Protein AF-0000000080720859 (afdb_homodimer)

Sequence (158 aa):
MTTTKTLRLTFKNAKNKKVNLSLPDAAENLTENEVKDAMNEMCEANLFVKEEVDQYQTPLSAQYVERTVTSVFDDSEKNMTTTKTLRLTFKNAKNKKVNLSLPDAAENLTENEVKDAMNEMCEANLFVKEEVDQYQTPLSAQYVERTVTSVFDDSEKN

pLDDT: mean 89.03, std 11.23, range [52.53, 97.75]

Foldseek 3Di:
DDKFKWKKWWAQKPVRDIDIDIGRPDDDDDDPVRVQVVLVVVLVVQVPCPPNIRRHNGTDDMDMDIDDDDDPDDCPVVD/DDKFKWKKWWAQKPVRDIDIDIGRPDDDDDDPVRVQVVLVVVLVVQVPCPPNIRRHNGTDDMDMDIDDDDDPDDCPVVD

Radius of gyration: 20.34 Å; Cα contacts (8 Å, |Δi|>4): 317; chains: 2; bounding box: 34×50×38 Å

Nearest PDB structures (foldseek):
  8g9s-assembly1_A  TM=4.048E-01  e=6.203E+00  Rhodobacter phage RcNL1
  6jus-assembly2_F  TM=3.799E-01  e=9.560E+00  Mycolicibacterium smegmatis MC2 155
  6ds5-assembly1_A  TM=2.043E-01  e=4.554E+00  Homo sapiens
  7p5z-assembly1_5  TM=2.465E-01  e=7.942E+00  Saccharomyces cerevisiae S288C
  8g9s-assembly1_A  TM=4.045E-01  e=6.203E+00  Rhodobacter phage RcNL1

Solvent-accessible surface area (backbone atoms only — not comparable to full-atom values): 8699 Å² total; per-residue (Å²): 110,54,73,46,55,30,39,37,36,32,17,26,20,75,83,72,41,82,38,76,48,79,35,66,86,58,81,92,78,67,47,51,65,60,52,50,52,52,47,50,50,51,33,71,60,53,78,61,48,52,91,83,41,39,47,48,62,38,82,29,33,32,31,38,39,36,36,37,37,39,74,54,45,74,44,61,85,80,101,110,54,72,46,54,30,40,38,36,32,17,28,21,75,83,72,39,81,37,77,47,80,35,65,86,58,80,90,77,67,50,50,67,59,51,51,52,51,46,50,50,53,34,71,61,53,77,64,50,53,89,83,41,39,48,50,62,38,83,28,33,32,30,39,39,36,36,36,37,39,73,54,44,74,46,60,85,81,102

Structure (mmCIF, N/CA/C/O backbone):
data_AF-0000000080720859-model_v1
#
loop_
_entity.id
_entity.type
_entity.pdbx_description
1 polymer 'DUF2922 domain-containing protein'
#
loop_
_atom_site.group_PDB
_atom_site.id
_atom_site.type_symbol
_atom_site.label_atom_id
_atom_site.label_alt_id
_atom_site.label_comp_id
_atom_site.label_asym_id
_atom_site.label_entity_id
_atom_site.label_seq_id
_atom_site.pdbx_PDB_ins_code
_atom_site.Cartn_x
_atom_site.Cartn_y
_atom_site.Cartn_z
_atom_site.occupancy
_atom_site.B_iso_or_equiv
_atom_site.auth_seq_id
_atom_site.auth_comp_id
_atom_site.auth_asym_id
_atom_site.auth_atom_id
_atom_site.pdbx_PDB_model_num
ATOM 1 N N . MET A 1 1 ? -14.828 7.098 -0.073 1 78.38 1 MET A N 1
ATOM 2 C CA . MET A 1 1 ? -14.359 5.832 0.488 1 78.38 1 MET A CA 1
ATOM 3 C C . MET A 1 1 ? -14.102 4.812 -0.613 1 78.38 1 MET A C 1
ATOM 5 O O . MET A 1 1 ? -15.039 4.273 -1.202 1 78.38 1 MET A O 1
ATOM 9 N N . THR A 1 2 ? -13.031 4.766 -1.104 1 87.19 2 THR A N 1
ATOM 10 C CA . THR A 1 2 ? -12.742 3.846 -2.197 1 87.19 2 THR A CA 1
ATOM 11 C C . THR A 1 2 ? -12.148 2.545 -1.667 1 87.19 2 THR A C 1
ATOM 13 O O . THR A 1 2 ? -11.211 2.566 -0.86 1 87.19 2 THR A O 1
ATOM 16 N N . THR A 1 3 ? -12.961 1.452 -1.797 1 90.81 3 THR A N 1
ATOM 17 C CA . THR A 1 3 ? -12.492 0.121 -1.429 1 90.81 3 THR A CA 1
ATOM 18 C C . THR A 1 3 ? -11.969 -0.626 -2.652 1 90.81 3 THR A C 1
ATOM 20 O O . THR A 1 3 ? -12.656 -0.718 -3.672 1 90.81 3 THR A O 1
ATOM 23 N N . THR A 1 4 ? -10.711 -0.94 -2.621 1 92.56 4 THR A N 1
ATOM 24 C CA . THR A 1 4 ? -10.125 -1.7 -3.717 1 92.56 4 THR A CA 1
ATOM 25 C C . THR A 1 4 ? -9.719 -3.096 -3.25 1 92.56 4 THR A C 1
ATOM 27 O O . THR A 1 4 ? -9.141 -3.254 -2.174 1 92.56 4 THR A O 1
ATOM 30 N N . LYS A 1 5 ? -10.227 -4.027 -3.951 1 94.31 5 LYS A N 1
ATOM 31 C CA . LYS A 1 5 ? -9.836 -5.406 -3.684 1 94.31 5 LYS A CA 1
ATOM 32 C C . LYS A 1 5 ? -8.953 -5.957 -4.805 1 94.31 5 LYS A C 1
ATOM 34 O O . LYS A 1 5 ? -9.258 -5.773 -5.984 1 94.31 5 LYS A O 1
ATOM 39 N N . THR A 1 6 ? -7.848 -6.543 -4.371 1 96.62 6 THR A N 1
ATOM 40 C CA . THR A 1 6 ? -6.906 -7.074 -5.352 1 96.62 6 THR A CA 1
ATOM 41 C C . THR A 1 6 ? -6.375 -8.438 -4.91 1 96.62 6 THR A C 1
ATOM 43 O O . THR A 1 6 ? -6.191 -8.68 -3.717 1 96.62 6 THR A O 1
ATOM 46 N N . LEU A 1 7 ? -6.219 -9.383 -5.844 1 97.62 7 LEU A N 1
ATOM 47 C CA . LEU A 1 7 ? -5.422 -10.586 -5.617 1 97.62 7 LEU A CA 1
ATOM 48 C C . LEU A 1 7 ? -3.961 -10.352 -5.98 1 97.62 7 LEU A C 1
ATOM 50 O O . LEU A 1 7 ? -3.652 -9.977 -7.117 1 97.62 7 LEU A O 1
ATOM 54 N N . ARG A 1 8 ? -3.1 -10.547 -5.027 1 97.56 8 ARG A N 1
ATOM 55 C CA . ARG A 1 8 ? -1.67 -10.367 -5.25 1 97.56 8 ARG A CA 1
ATOM 56 C C . ARG A 1 8 ? -0.938 -11.703 -5.25 1 97.56 8 ARG A C 1
ATOM 58 O O . ARG A 1 8 ? -1.021 -12.461 -4.285 1 97.56 8 ARG A O 1
ATOM 65 N N . LEU A 1 9 ? -0.25 -11.922 -6.344 1 96.75 9 LEU A N 1
ATOM 66 C CA . LEU A 1 9 ? 0.574 -13.109 -6.492 1 96.75 9 LEU A CA 1
ATOM 67 C C . LEU A 1 9 ? 2.053 -12.781 -6.324 1 96.75 9 LEU A C 1
ATOM 69 O O . LEU A 1 9 ? 2.541 -11.797 -6.891 1 96.75 9 LEU A O 1
ATOM 73 N N . THR A 1 10 ? 2.684 -13.602 -5.582 1 97.12 10 THR A N 1
ATOM 74 C CA . THR A 1 10 ? 4.121 -13.422 -5.402 1 97.12 10 THR A CA 1
ATOM 75 C C . THR A 1 10 ? 4.887 -14.625 -5.957 1 97.12 10 THR A C 1
ATOM 77 O O . THR A 1 10 ? 4.535 -15.773 -5.684 1 97.12 10 THR A O 1
ATOM 80 N N . PHE A 1 11 ? 5.879 -14.266 -6.777 1 94.38 11 PHE A N 1
ATOM 81 C CA . PHE A 1 11 ? 6.758 -15.266 -7.367 1 94.38 11 PHE A CA 1
ATOM 82 C C . PHE A 1 11 ? 8.211 -15.016 -6.973 1 94.38 11 PHE A C 1
ATOM 84 O O . PHE A 1 11 ? 8.555 -13.914 -6.539 1 94.38 11 PHE A O 1
ATOM 91 N N . LYS A 1 12 ? 8.93 -16.031 -7.086 1 92.81 12 LYS A N 1
ATOM 92 C CA . LYS A 1 12 ? 10.375 -15.883 -7.164 1 92.81 12 LYS A CA 1
ATOM 93 C C . LYS A 1 12 ? 10.852 -15.836 -8.617 1 92.81 12 LYS A C 1
ATOM 95 O O . LYS A 1 12 ? 10.383 -16.609 -9.453 1 92.81 12 LYS A O 1
ATOM 100 N N . ASN A 1 13 ? 11.766 -14.852 -8.766 1 88.94 13 ASN A N 1
ATOM 101 C CA . ASN A 1 13 ? 12.289 -14.797 -10.125 1 88.94 13 ASN A CA 1
ATOM 102 C C . ASN A 1 13 ? 13.609 -15.555 -10.242 1 88.94 13 ASN A C 1
ATOM 104 O O . ASN A 1 13 ? 14.062 -16.188 -9.289 1 88.94 13 ASN A O 1
ATOM 108 N N . ALA A 1 14 ? 14.164 -15.438 -11.406 1 86 14 ALA A N 1
ATOM 109 C CA . ALA A 1 14 ? 15.367 -16.203 -11.695 1 86 14 ALA A CA 1
ATOM 110 C C . ALA A 1 14 ? 16.547 -15.727 -10.844 1 86 14 ALA A C 1
ATOM 112 O O . ALA A 1 14 ? 17.531 -16.438 -10.68 1 86 14 ALA A O 1
ATOM 113 N N . LYS A 1 15 ? 16.469 -14.57 -10.32 1 87.88 15 LYS A N 1
ATOM 114 C CA . LYS A 1 15 ? 17.516 -14.016 -9.461 1 87.88 15 LYS A CA 1
ATOM 115 C C . LYS A 1 15 ? 17.203 -14.281 -7.988 1 87.88 15 LYS A C 1
ATOM 117 O O . LYS A 1 15 ? 17.828 -13.711 -7.102 1 87.88 15 LYS A O 1
ATOM 122 N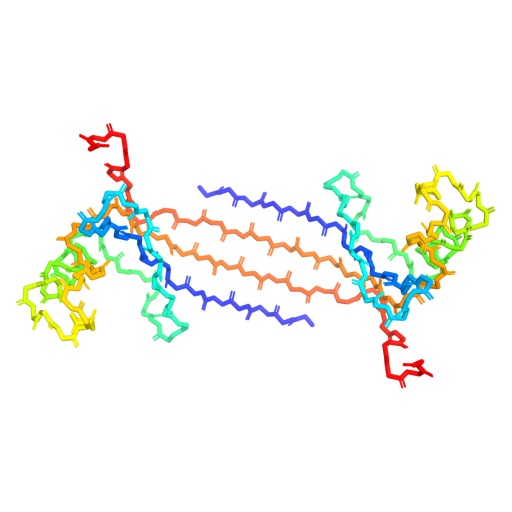 N . ASN A 1 16 ? 16.188 -15.031 -7.738 1 89.88 16 ASN A N 1
ATOM 123 C CA . ASN A 1 16 ? 15.766 -15.406 -6.391 1 89.88 16 ASN A CA 1
ATOM 124 C C . ASN A 1 16 ? 15.195 -14.219 -5.625 1 89.88 16 ASN A C 1
ATOM 126 O O . ASN A 1 16 ? 15.312 -14.148 -4.402 1 89.88 16 ASN A O 1
ATOM 130 N N . LYS A 1 17 ? 14.688 -13.344 -6.441 1 92.19 17 LYS A N 1
ATOM 131 C CA . LYS A 1 17 ? 14.031 -12.195 -5.828 1 92.19 17 LYS A CA 1
ATOM 132 C C . LYS A 1 17 ? 12.516 -12.336 -5.898 1 92.19 17 LYS A C 1
ATOM 134 O O . LYS A 1 17 ? 11.984 -12.977 -6.809 1 92.19 17 LYS A O 1
ATOM 139 N N . LYS A 1 18 ? 11.828 -11.734 -5.004 1 94.81 18 LYS A N 1
ATOM 140 C CA . LYS A 1 18 ? 10.367 -11.727 -4.984 1 94.81 18 LYS A CA 1
ATOM 141 C C . LYS A 1 18 ? 9.805 -10.703 -5.965 1 94.81 18 LYS A C 1
ATOM 143 O O . LYS A 1 18 ? 10.305 -9.578 -6.043 1 94.81 18 LYS A O 1
ATOM 148 N N . VAL A 1 19 ? 8.906 -11.148 -6.754 1 91.75 19 VAL A N 1
ATOM 149 C CA . VAL A 1 19 ? 8.188 -10.273 -7.676 1 91.75 19 VAL A CA 1
ATOM 150 C C . VAL A 1 19 ? 6.688 -10.453 -7.488 1 91.75 19 VAL A C 1
ATOM 152 O O . VAL A 1 19 ? 6.207 -11.57 -7.281 1 91.75 19 VAL A O 1
ATOM 155 N N . ASN A 1 20 ? 5.922 -9.375 -7.574 1 94.69 20 ASN A N 1
ATOM 156 C CA . ASN A 1 20 ? 4.484 -9.43 -7.332 1 94.69 20 ASN A CA 1
ATOM 157 C C . ASN A 1 20 ? 3.691 -9.141 -8.602 1 94.69 20 ASN A C 1
ATOM 159 O O . ASN A 1 20 ? 4.133 -8.352 -9.445 1 94.69 20 ASN A O 1
ATOM 163 N N . LEU A 1 21 ? 2.611 -9.828 -8.75 1 92.31 21 LEU A N 1
ATOM 164 C CA . LEU A 1 21 ? 1.603 -9.562 -9.773 1 92.31 21 LEU A CA 1
ATOM 165 C C . LEU A 1 21 ? 0.245 -9.281 -9.141 1 92.31 21 LEU A C 1
ATOM 167 O O . LEU A 1 21 ? -0.263 -10.094 -8.367 1 92.31 21 LEU A O 1
ATOM 171 N N . SER A 1 22 ? -0.326 -8.141 -9.461 1 95.5 22 SER A N 1
ATOM 172 C CA . SER A 1 22 ? -1.615 -7.754 -8.898 1 95.5 22 SER A CA 1
ATOM 173 C C . SER A 1 22 ? -2.744 -7.957 -9.906 1 95.5 22 SER A C 1
ATOM 175 O O . SER A 1 22 ? -2.635 -7.539 -11.055 1 95.5 22 SER A O 1
ATOM 177 N N . LEU A 1 23 ? -3.787 -8.523 -9.422 1 95.56 23 LEU A N 1
ATOM 178 C CA . LEU A 1 23 ? -4.977 -8.781 -10.227 1 95.56 23 LEU A CA 1
ATOM 179 C C . LEU A 1 23 ? -6.215 -8.18 -9.578 1 95.56 23 LEU A C 1
ATOM 181 O O . LEU A 1 23 ? -6.859 -8.828 -8.75 1 95.56 23 LEU A O 1
ATOM 185 N N . PRO A 1 24 ? -6.684 -7.008 -10.062 1 94.06 24 PRO A N 1
ATOM 186 C CA . PRO A 1 24 ? -7.805 -6.316 -9.414 1 94.06 24 PRO A CA 1
ATOM 187 C C . PRO A 1 24 ? -9.156 -6.941 -9.758 1 94.06 24 PRO A C 1
ATOM 189 O O . PRO A 1 24 ? -10.141 -6.723 -9.039 1 94.06 24 PRO A O 1
ATOM 192 N N . ASP A 1 25 ? -9.32 -7.754 -10.844 1 91.75 25 ASP A N 1
ATOM 193 C CA . ASP A 1 25 ? -10.609 -8.289 -11.273 1 91.75 25 ASP A CA 1
ATOM 194 C C . ASP A 1 25 ? -10.703 -9.789 -10.984 1 91.75 25 ASP A C 1
ATOM 196 O O . ASP A 1 25 ? -11.539 -10.484 -11.562 1 91.75 25 ASP A O 1
ATOM 200 N N . ALA A 1 26 ? -9.906 -10.25 -10.07 1 93.25 26 ALA A N 1
ATOM 201 C CA . ALA A 1 26 ? -9.906 -11.68 -9.773 1 93.25 26 ALA A CA 1
ATOM 202 C C . ALA A 1 26 ? -11.094 -12.062 -8.891 1 93.25 26 ALA A C 1
ATOM 204 O O . ALA A 1 26 ? -11.586 -11.234 -8.117 1 93.25 26 ALA A O 1
ATOM 205 N N . ALA A 1 27 ? -11.5 -13.383 -8.961 1 92.88 27 ALA A N 1
ATOM 206 C CA . ALA A 1 27 ? -12.555 -13.906 -8.102 1 92.88 27 ALA A CA 1
ATOM 207 C C . ALA A 1 27 ? -12.133 -13.883 -6.637 1 92.88 27 ALA A C 1
ATOM 209 O O . ALA A 1 27 ? -10.953 -14.039 -6.32 1 92.88 27 ALA A O 1
ATOM 210 N N . GLU A 1 28 ? -13.031 -13.727 -5.598 1 92 28 GLU A N 1
ATOM 211 C CA . GLU A 1 28 ? -12.727 -13.508 -4.184 1 92 28 GLU A CA 1
ATOM 212 C C . GLU A 1 28 ? -12.656 -14.836 -3.426 1 92 28 GLU A C 1
ATOM 214 O O . GLU A 1 28 ? -12.195 -14.875 -2.283 1 92 28 GLU A O 1
ATOM 219 N N . ASN A 1 29 ? -12.938 -15.938 -3.906 1 92.81 29 ASN A N 1
ATOM 220 C CA . ASN A 1 29 ? -13.008 -17.172 -3.145 1 92.81 29 ASN A CA 1
ATOM 221 C C . ASN A 1 29 ? -12.266 -18.312 -3.85 1 92.81 29 ASN A C 1
ATOM 223 O O . ASN A 1 29 ? -12.742 -19.453 -3.869 1 92.81 29 ASN A O 1
ATOM 227 N N . LEU A 1 30 ? -11.203 -17.906 -4.395 1 96.31 30 LEU A N 1
ATOM 228 C CA . LEU A 1 30 ? -10.406 -18.969 -5 1 96.31 30 LEU A CA 1
ATOM 229 C C . LEU A 1 30 ? -9.719 -19.812 -3.934 1 96.31 30 LEU A C 1
ATOM 231 O O . LEU A 1 30 ? -9.266 -19.281 -2.914 1 96.31 30 LEU A O 1
ATOM 235 N N . THR A 1 31 ? -9.68 -21.109 -4.207 1 96.75 31 THR A N 1
ATOM 236 C CA . THR A 1 31 ? -8.992 -22 -3.281 1 96.75 31 THR A CA 1
ATOM 237 C C . THR A 1 31 ? -7.484 -21.969 -3.529 1 96.75 31 THR A C 1
ATOM 239 O O . THR A 1 31 ? -7.031 -21.547 -4.59 1 96.75 31 THR A O 1
ATOM 242 N N . GLU A 1 32 ? -6.789 -22.438 -2.521 1 97.5 32 GLU A N 1
ATOM 243 C CA . GLU A 1 32 ? -5.34 -22.562 -2.641 1 97.5 32 GLU A CA 1
ATOM 244 C C . GLU A 1 32 ? -4.953 -23.344 -3.896 1 97.5 32 GLU A C 1
ATOM 246 O O . GLU A 1 32 ? -4.09 -22.906 -4.66 1 97.5 32 GLU A O 1
ATOM 251 N N . ASN A 1 33 ? -5.582 -24.453 -4.109 1 97.69 33 ASN A N 1
ATOM 252 C CA . ASN A 1 33 ? -5.262 -25.297 -5.25 1 97.69 33 ASN A CA 1
ATOM 253 C C . ASN A 1 33 ? -5.52 -24.594 -6.57 1 97.69 33 ASN A C 1
ATOM 255 O O . ASN A 1 33 ? -4.711 -24.688 -7.5 1 97.69 33 ASN A O 1
ATOM 259 N N . GLU A 1 34 ? -6.633 -23.891 -6.695 1 96.88 34 GLU A N 1
ATOM 260 C CA . GLU A 1 34 ? -6.961 -23.172 -7.922 1 96.88 34 GLU A CA 1
ATOM 261 C C . GLU A 1 34 ? -5.902 -22.125 -8.242 1 96.88 34 GLU A C 1
ATOM 263 O O . GLU A 1 34 ? -5.469 -22 -9.391 1 96.88 34 GLU A O 1
ATOM 268 N N . VAL A 1 35 ? -5.488 -21.391 -7.211 1 97.62 35 VAL A N 1
ATOM 269 C CA . VAL A 1 35 ? -4.535 -20.312 -7.41 1 97.62 35 VAL A CA 1
ATOM 270 C C . VAL A 1 35 ? -3.16 -20.875 -7.746 1 97.62 35 VAL A C 1
ATOM 272 O O . VAL A 1 35 ? -2.508 -20.438 -8.688 1 97.62 35 VAL A O 1
ATOM 275 N N . LYS A 1 36 ? -2.752 -21.891 -7.027 1 96.5 36 LYS A N 1
ATOM 276 C CA . LYS A 1 36 ? -1.461 -22.516 -7.309 1 96.5 36 LYS A CA 1
ATOM 277 C C . LYS A 1 36 ? -1.416 -23.078 -8.727 1 96.5 36 LYS A C 1
ATOM 279 O O . LYS A 1 36 ? -0.415 -22.922 -9.43 1 96.5 36 LYS A O 1
ATOM 284 N N . ASP A 1 37 ? -2.473 -23.719 -9.109 1 96.69 37 ASP A N 1
ATOM 285 C CA . ASP A 1 37 ? -2.541 -24.281 -10.453 1 96.69 37 ASP A CA 1
ATOM 286 C C . ASP A 1 37 ? -2.395 -23.203 -11.516 1 96.69 37 ASP A C 1
ATOM 288 O O . ASP A 1 37 ? -1.643 -23.359 -12.477 1 96.69 37 ASP A O 1
ATOM 292 N N . ALA A 1 38 ? -3.086 -22.141 -11.336 1 94.19 38 ALA A N 1
ATOM 293 C CA . ALA A 1 38 ? -3.006 -21.016 -12.273 1 94.19 38 ALA A CA 1
ATOM 294 C C . ALA A 1 38 ? -1.596 -20.438 -12.312 1 94.19 38 ALA A C 1
ATOM 296 O O . ALA A 1 38 ? -1.052 -20.188 -13.391 1 94.19 38 ALA A O 1
ATOM 297 N N . MET A 1 39 ? -0.962 -20.234 -11.109 1 94.62 39 MET A N 1
ATOM 298 C CA . MET A 1 39 ? 0.387 -19.672 -11.039 1 94.62 39 MET A CA 1
ATOM 299 C C . MET A 1 39 ? 1.392 -20.594 -11.719 1 94.62 39 MET A C 1
ATOM 301 O O . MET A 1 39 ? 2.277 -20.125 -12.445 1 94.62 39 MET A O 1
ATOM 305 N N . ASN A 1 40 ? 1.222 -21.875 -11.508 1 94.12 40 ASN A N 1
ATOM 306 C CA . ASN A 1 40 ? 2.098 -22.828 -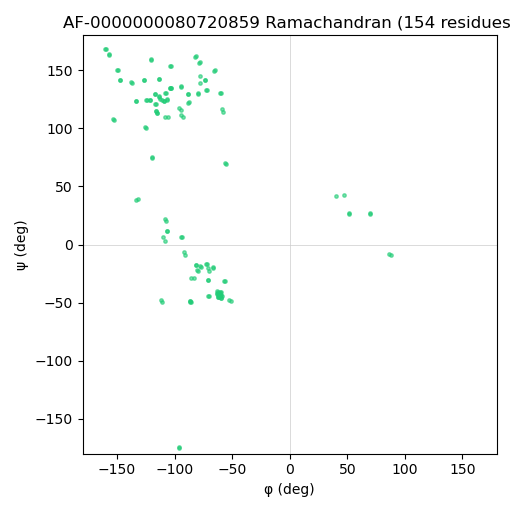12.164 1 94.12 40 ASN A CA 1
ATOM 307 C C . ASN A 1 40 ? 1.962 -22.766 -13.688 1 94.12 40 ASN A C 1
ATOM 309 O O . ASN A 1 40 ? 2.959 -22.828 -14.406 1 94.12 40 ASN A O 1
ATOM 313 N N . GLU A 1 41 ? 0.739 -22.656 -14.109 1 92.12 41 GLU A N 1
ATOM 314 C CA . GLU A 1 41 ? 0.508 -22.516 -15.547 1 92.12 41 GLU A CA 1
ATOM 315 C C . GLU A 1 41 ? 1.184 -21.266 -16.109 1 92.12 41 GLU A C 1
ATOM 317 O O . GLU A 1 41 ? 1.737 -21.297 -17.203 1 92.12 41 GLU A O 1
ATOM 322 N N . MET A 1 42 ? 1.125 -20.156 -15.367 1 89.38 42 MET A N 1
ATOM 323 C CA . MET A 1 42 ? 1.757 -18.906 -15.781 1 89.38 42 MET A CA 1
ATOM 324 C C . MET A 1 42 ? 3.268 -19.078 -15.906 1 89.38 42 MET A C 1
ATOM 326 O O . MET A 1 42 ? 3.879 -18.562 -16.844 1 89.38 42 MET A O 1
ATOM 330 N N . CYS A 1 43 ? 3.859 -19.719 -14.93 1 87.62 43 CYS A N 1
ATOM 331 C CA . CYS A 1 43 ? 5.297 -19.969 -14.938 1 87.62 43 CYS A CA 1
ATOM 332 C C . CYS A 1 43 ? 5.699 -20.812 -16.141 1 87.62 43 CYS A C 1
ATOM 334 O O . CYS A 1 43 ? 6.734 -20.578 -16.766 1 87.62 43 CYS A O 1
ATOM 336 N N . GLU A 1 44 ? 4.871 -21.797 -16.406 1 86.88 44 GLU A N 1
ATOM 337 C CA . GLU A 1 44 ? 5.16 -22.734 -17.484 1 86.88 44 GLU A CA 1
ATOM 338 C C . GLU A 1 44 ? 4.992 -22.062 -18.844 1 86.88 44 GLU A C 1
ATOM 340 O O . GLU A 1 44 ? 5.691 -22.406 -19.797 1 86.88 44 GLU A O 1
ATOM 345 N N . ALA A 1 45 ? 4.078 -21.109 -18.875 1 82.94 45 ALA A N 1
ATOM 346 C CA . ALA A 1 45 ? 3.797 -20.438 -20.156 1 82.94 45 ALA A CA 1
ATOM 347 C C . ALA A 1 45 ? 4.945 -19.516 -20.562 1 82.94 45 ALA A C 1
ATOM 349 O O . ALA A 1 45 ? 5.121 -19.219 -21.734 1 82.94 45 ALA A O 1
ATOM 350 N N . ASN A 1 46 ? 5.852 -19.125 -19.719 1 71.25 46 ASN A N 1
ATOM 351 C CA . ASN A 1 46 ? 7.031 -18.312 -19.969 1 71.25 46 ASN A CA 1
ATOM 352 C C . ASN A 1 46 ? 6.684 -17.031 -20.719 1 71.25 46 ASN A C 1
ATOM 354 O O . ASN A 1 46 ? 7.449 -16.578 -21.578 1 71.25 46 ASN A O 1
ATOM 358 N N . LEU A 1 47 ? 5.449 -16.531 -20.594 1 63.19 47 LEU A N 1
ATOM 359 C CA . LEU A 1 47 ? 4.926 -15.414 -21.375 1 63.19 47 LEU A CA 1
ATOM 360 C C . LEU A 1 47 ? 5.578 -14.102 -20.969 1 63.19 47 LEU A C 1
ATOM 362 O O . LEU A 1 47 ? 5.59 -13.141 -21.734 1 63.19 47 LEU A O 1
ATOM 366 N N . PHE A 1 48 ? 6.117 -14.039 -19.859 1 62.81 48 PHE A N 1
ATOM 367 C CA . PHE A 1 48 ? 6.672 -12.789 -19.359 1 62.81 48 PHE A CA 1
ATOM 368 C C . PHE A 1 48 ? 8.195 -12.852 -19.312 1 62.81 48 PHE A C 1
ATOM 370 O O . PHE A 1 48 ? 8.828 -12.07 -18.594 1 62.81 48 PHE A O 1
ATOM 377 N N . VAL A 1 49 ? 8.719 -13.812 -19.781 1 60.12 49 VAL A N 1
ATOM 378 C CA . VAL A 1 49 ? 10.18 -13.883 -19.844 1 60.12 49 VAL A CA 1
ATOM 379 C C . VAL A 1 49 ? 10.719 -12.672 -20.594 1 60.12 49 VAL A C 1
ATOM 381 O O . VAL A 1 49 ? 10.453 -12.5 -21.797 1 60.12 49 VAL A O 1
ATOM 384 N N . LYS A 1 50 ? 10.57 -11.57 -19.906 1 54.44 50 LYS A N 1
ATOM 385 C CA . LYS A 1 50 ? 11.281 -10.469 -20.547 1 54.44 50 LYS A CA 1
ATOM 386 C C . LYS A 1 50 ? 12.781 -10.547 -20.266 1 54.44 50 LYS A C 1
ATOM 388 O O . LYS A 1 50 ? 13.195 -10.688 -19.109 1 54.44 50 LYS A O 1
ATOM 393 N N . GLU A 1 51 ? 13.516 -10.156 -21.25 1 57.16 51 GLU A N 1
ATOM 394 C CA . GLU A 1 51 ? 14.969 -10.062 -21.375 1 57.16 51 GLU A CA 1
ATOM 395 C C . GLU A 1 51 ? 15.648 -11.266 -20.719 1 57.16 51 GLU A C 1
ATOM 397 O O . GLU A 1 51 ? 16.703 -11.117 -20.094 1 57.16 51 GLU A O 1
ATOM 402 N N . GLU A 1 52 ? 15.273 -12.281 -20.828 1 58.5 52 GLU A N 1
ATOM 403 C CA . GLU A 1 52 ? 15.961 -13.523 -20.484 1 58.5 52 GLU A CA 1
ATOM 404 C C . GLU A 1 52 ? 15.758 -13.875 -19.016 1 58.5 52 GLU A C 1
ATOM 406 O O . GLU A 1 52 ? 16.266 -14.891 -18.531 1 58.5 52 GLU A O 1
ATOM 411 N N . VAL A 1 53 ? 15.156 -12.906 -18.328 1 63.53 53 VAL A N 1
ATOM 412 C CA . VAL A 1 53 ? 15 -13.25 -16.922 1 63.53 53 VAL A CA 1
ATOM 413 C C . VAL A 1 53 ? 13.539 -13.602 -16.625 1 63.53 53 VAL A C 1
ATOM 415 O O . VAL A 1 53 ? 12.633 -12.828 -16.938 1 63.53 53 VAL A O 1
ATOM 418 N N . ASP A 1 54 ? 13.391 -14.797 -16.391 1 75.56 54 ASP A N 1
ATOM 419 C CA . ASP A 1 54 ? 12.078 -15.305 -15.977 1 75.56 54 ASP A CA 1
ATOM 420 C C . ASP A 1 54 ? 11.594 -14.594 -14.711 1 75.56 54 ASP A C 1
ATOM 422 O O . ASP A 1 54 ? 12.172 -14.773 -13.633 1 75.56 54 ASP A O 1
ATOM 426 N N . GLN A 1 55 ? 10.562 -13.875 -14.891 1 82 55 GLN A N 1
ATOM 427 C CA . GLN A 1 55 ? 10.078 -13.078 -13.773 1 82 55 GLN A CA 1
ATOM 428 C C . GLN A 1 55 ? 9.203 -13.906 -12.844 1 82 55 GLN A C 1
ATOM 430 O O . GLN A 1 55 ? 9.117 -13.625 -11.641 1 82 55 GLN A O 1
ATOM 435 N N . TYR A 1 56 ? 8.586 -14.859 -13.453 1 86.88 56 TYR A N 1
ATOM 436 C CA . TYR A 1 56 ? 7.676 -15.672 -12.656 1 86.88 56 TYR A CA 1
ATOM 437 C C . TYR A 1 56 ? 8.102 -17.141 -12.664 1 86.88 56 TYR A C 1
ATOM 439 O O . TYR A 1 56 ? 7.496 -17.969 -13.344 1 86.88 56 TYR A O 1
ATOM 447 N N . GLN A 1 57 ? 9.156 -17.469 -11.93 1 87.94 57 GLN A N 1
ATOM 448 C CA . GLN A 1 57 ? 9.766 -18.781 -11.961 1 87.94 57 GLN A CA 1
ATOM 449 C C . GLN A 1 57 ? 9.062 -19.734 -10.992 1 87.94 57 GLN A C 1
ATOM 451 O O . GLN A 1 57 ? 8.766 -20.875 -11.344 1 87.94 57 GLN A O 1
ATOM 456 N N . THR A 1 58 ? 8.867 -19.281 -9.742 1 92 58 THR A N 1
ATOM 457 C CA . THR A 1 58 ? 8.305 -20.156 -8.711 1 92 58 THR A CA 1
ATOM 458 C C . THR A 1 58 ? 7.199 -19.438 -7.938 1 92 58 THR A C 1
ATOM 460 O O . THR A 1 58 ? 7.41 -18.344 -7.422 1 92 58 THR A O 1
ATOM 463 N N . PRO A 1 59 ? 5.992 -20.031 -7.906 1 94.75 59 PRO A N 1
ATOM 464 C CA . PRO A 1 59 ? 4.977 -19.438 -7.031 1 94.75 59 PRO A CA 1
ATOM 465 C C . PRO A 1 59 ? 5.395 -19.438 -5.562 1 94.75 59 PRO A C 1
ATOM 467 O O . PRO A 1 59 ? 5.871 -20.453 -5.047 1 94.75 59 PRO A O 1
ATOM 470 N N . LEU A 1 60 ? 5.277 -18.359 -4.938 1 96.5 60 LEU A N 1
ATOM 471 C CA . LEU A 1 60 ? 5.652 -18.25 -3.531 1 96.5 60 LEU A CA 1
ATOM 472 C C . LEU A 1 60 ? 4.422 -18.062 -2.654 1 96.5 60 LEU A C 1
ATOM 474 O O . LEU A 1 60 ? 4.277 -18.719 -1.623 1 96.5 60 LEU A O 1
ATOM 478 N N . SER A 1 61 ? 3.561 -17.141 -2.998 1 97.75 61 SER A N 1
ATOM 479 C CA . SER A 1 61 ? 2.377 -16.875 -2.186 1 97.75 61 SER A CA 1
ATOM 480 C C . SER A 1 61 ? 1.299 -16.172 -2.992 1 97.75 61 SER A C 1
ATOM 482 O O . SER A 1 61 ? 1.557 -15.695 -4.102 1 97.75 61 SER A O 1
ATOM 484 N N . ALA A 1 62 ? 0.138 -16.141 -2.383 1 97.75 62 ALA A N 1
ATOM 485 C CA . ALA A 1 62 ? -0.998 -15.375 -2.893 1 97.75 62 ALA A CA 1
ATOM 486 C C . ALA A 1 62 ? -1.857 -14.844 -1.751 1 97.75 62 ALA A C 1
ATOM 488 O O . ALA A 1 62 ? -2.047 -15.523 -0.739 1 97.75 62 ALA A O 1
ATOM 489 N N . GLN A 1 63 ? -2.334 -13.648 -1.921 1 97.31 63 GLN A N 1
ATOM 490 C CA . GLN A 1 63 ? -3.174 -13.039 -0.895 1 97.31 63 GLN A CA 1
ATOM 491 C C . GLN A 1 63 ? -4.188 -12.078 -1.512 1 97.31 63 GLN A C 1
ATOM 493 O O . GLN A 1 63 ? -3.912 -11.453 -2.539 1 97.31 63 GLN A O 1
ATOM 498 N N . TYR A 1 64 ? -5.359 -11.961 -0.825 1 96.88 64 TYR A N 1
ATOM 499 C CA . TYR A 1 64 ? -6.289 -10.875 -1.117 1 96.88 64 TYR A CA 1
ATOM 500 C C . TYR A 1 64 ? -5.957 -9.633 -0.291 1 96.88 64 TYR A C 1
ATOM 502 O O . TYR A 1 64 ? -5.758 -9.727 0.922 1 96.88 64 TYR A O 1
ATOM 510 N N . VAL A 1 65 ? -5.867 -8.594 -0.961 1 96.06 65 VAL A N 1
ATOM 511 C CA . VAL A 1 65 ? -5.633 -7.309 -0.306 1 96.06 65 VAL A CA 1
ATOM 512 C C . VAL A 1 65 ? -6.836 -6.391 -0.518 1 96.06 65 VAL A C 1
ATOM 514 O O . VAL A 1 65 ? -7.191 -6.078 -1.656 1 96.06 65 VAL A O 1
ATOM 517 N N . GLU A 1 66 ? -7.488 -6.105 0.485 1 95.75 66 GLU A N 1
ATOM 518 C CA . GLU A 1 66 ? -8.57 -5.125 0.479 1 95.75 66 GLU A CA 1
ATOM 519 C C . GLU A 1 66 ? -8.148 -3.832 1.168 1 95.75 66 GLU A C 1
ATOM 521 O O . GLU A 1 66 ? -7.703 -3.85 2.316 1 95.75 66 GLU A O 1
ATOM 526 N N . ARG A 1 67 ? -8.312 -2.824 0.387 1 94.44 67 ARG A N 1
ATOM 527 C CA . ARG A 1 67 ? -7.902 -1.524 0.904 1 94.44 67 ARG A CA 1
ATOM 528 C C . ARG A 1 67 ? -9.055 -0.525 0.859 1 94.44 67 ARG A C 1
ATOM 530 O O . ARG A 1 67 ? -9.703 -0.364 -0.177 1 94.44 67 ARG A O 1
ATOM 537 N N . THR A 1 68 ? -9.32 0.005 1.957 1 95.81 68 THR A N 1
ATOM 538 C CA . THR A 1 68 ? -10.312 1.068 2.037 1 95.81 68 THR A CA 1
ATOM 539 C C . THR A 1 68 ? -9.664 2.391 2.432 1 95.81 68 THR A C 1
ATOM 541 O O . THR A 1 68 ? -8.898 2.449 3.396 1 95.81 68 THR A O 1
ATOM 544 N N . VAL A 1 69 ? -9.961 3.402 1.587 1 95.31 69 VAL A N 1
ATOM 545 C CA . VAL A 1 69 ? -9.414 4.73 1.837 1 95.31 69 VAL A CA 1
ATOM 546 C C . VAL A 1 69 ? -10.547 5.711 2.119 1 95.31 69 VAL A C 1
ATOM 548 O O . VAL A 1 69 ? -11.492 5.824 1.331 1 95.31 69 VAL A O 1
ATOM 551 N N . THR A 1 70 ? -10.469 6.277 3.281 1 95.94 70 THR A N 1
ATOM 552 C CA . THR A 1 70 ? -11.43 7.309 3.66 1 95.94 70 THR A CA 1
ATOM 553 C C . THR A 1 70 ? -10.727 8.648 3.859 1 95.94 70 THR A C 1
ATOM 555 O O . THR A 1 70 ? -9.984 8.828 4.824 1 95.94 70 THR A O 1
ATOM 558 N N . SER A 1 71 ? -11.102 9.539 2.982 1 96.44 71 SER A N 1
ATOM 559 C CA . SER A 1 71 ? -10.477 10.859 3.051 1 96.44 71 SER A CA 1
ATOM 560 C C . SER A 1 71 ? -10.977 11.641 4.258 1 96.44 71 SER A C 1
ATOM 562 O O . SER A 1 71 ? -12.172 11.648 4.551 1 96.44 71 SER A O 1
ATOM 564 N N . VAL A 1 72 ? -10.055 12.242 5.012 1 96.69 72 VAL A N 1
ATOM 565 C CA . VAL A 1 72 ? -10.383 13.234 6.031 1 96.69 72 VAL A CA 1
ATOM 566 C C . VAL A 1 72 ? -10.461 14.617 5.395 1 96.69 72 VAL A C 1
ATOM 568 O O . VAL A 1 72 ? -11.438 15.344 5.594 1 96.69 72 VAL A O 1
ATOM 571 N N . PHE A 1 73 ? -9.508 14.922 4.668 1 96.38 73 PHE A N 1
ATOM 572 C CA . PHE A 1 73 ? -9.5 16.109 3.816 1 96.38 73 PHE A CA 1
ATOM 573 C C . PHE A 1 73 ? -8.508 15.938 2.672 1 96.38 73 PHE A C 1
ATOM 575 O O . PHE A 1 73 ? -7.633 15.07 2.719 1 96.38 73 PHE A O 1
ATOM 582 N N . ASP A 1 74 ? -8.578 16.75 1.604 1 96.12 74 ASP A N 1
ATOM 583 C CA . ASP A 1 74 ? -7.656 16.734 0.471 1 96.12 74 ASP A CA 1
ATOM 584 C C . ASP A 1 74 ? -7.582 18.109 -0.194 1 96.12 74 ASP A C 1
ATOM 586 O O . ASP A 1 74 ? -8.508 18.516 -0.894 1 96.12 74 ASP A O 1
ATOM 590 N N . ASP A 1 75 ? -6.57 18.766 -0.04 1 94.06 75 ASP A N 1
ATOM 591 C CA . ASP A 1 75 ? -6.359 20.094 -0.61 1 94.06 75 ASP A CA 1
ATOM 592 C C . ASP A 1 75 ? -5.375 20.047 -1.776 1 94.06 75 ASP A C 1
ATOM 594 O O . ASP A 1 75 ? -4.809 21.062 -2.162 1 94.06 75 ASP A O 1
ATOM 598 N N . SER A 1 76 ? -5.051 18.844 -2.25 1 88.06 76 SER A N 1
ATOM 599 C CA . SER A 1 76 ? -4.039 18.625 -3.279 1 88.06 76 SER A CA 1
ATOM 600 C C . SER A 1 76 ? -4.355 19.422 -4.539 1 88.06 76 SER A C 1
ATOM 602 O O . SER A 1 76 ? -3.461 19.734 -5.332 1 88.06 76 SER A O 1
ATOM 604 N N . GLU A 1 77 ? -5.539 19.688 -4.914 1 79.44 77 GLU A N 1
ATOM 605 C CA . GLU A 1 77 ? -5.879 20.438 -6.113 1 79.44 77 GLU A CA 1
ATOM 606 C C . GLU A 1 77 ? -5.734 21.938 -5.875 1 79.44 77 GLU A C 1
ATOM 608 O O . GLU A 1 77 ? -5.66 22.719 -6.828 1 79.44 77 GLU A O 1
ATOM 613 N N . LYS A 1 78 ? -5.777 22.359 -4.727 1 73.81 78 LYS A N 1
ATOM 614 C CA . LYS A 1 78 ? -5.734 23.797 -4.449 1 73.81 78 LYS A CA 1
ATOM 615 C C . LYS A 1 78 ? -4.301 24.312 -4.48 1 73.81 78 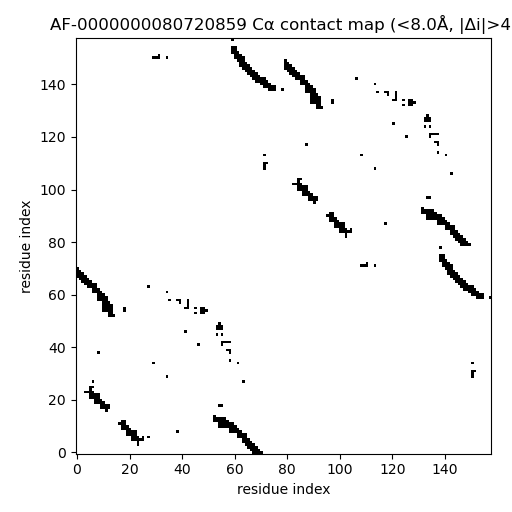LYS A C 1
ATOM 617 O O . LYS A 1 78 ? -4.078 25.516 -4.676 1 73.81 78 LYS A O 1
ATOM 622 N N . ASN A 1 79 ? -3.402 23.5 -4.383 1 61.81 79 ASN A N 1
ATOM 623 C CA . ASN A 1 79 ? -2.012 23.938 -4.332 1 61.81 79 ASN A CA 1
ATOM 624 C C . ASN A 1 79 ? -1.198 23.359 -5.484 1 61.81 79 ASN A C 1
ATOM 626 O O . ASN A 1 79 ? -1.372 22.188 -5.855 1 61.81 79 ASN A O 1
ATOM 630 N N . MET B 1 1 ? -5.77 -13.047 8.617 1 76.38 1 MET B N 1
ATOM 631 C CA . MET B 1 1 ? -6.402 -11.828 8.125 1 76.38 1 MET B CA 1
ATOM 632 C C . MET B 1 1 ? -5.922 -10.609 8.906 1 76.38 1 MET B C 1
ATOM 634 O O . MET B 1 1 ? -6.309 -10.414 10.062 1 76.38 1 MET B O 1
ATOM 638 N N . THR B 1 2 ? -4.938 -10.039 8.516 1 86.25 2 THR B N 1
ATOM 639 C CA . THR B 1 2 ? -4.402 -8.898 9.258 1 86.25 2 THR B CA 1
ATOM 640 C C . THR B 1 2 ? -4.969 -7.59 8.719 1 86.25 2 THR B C 1
ATOM 642 O O . THR B 1 2 ? -4.953 -7.352 7.512 1 86.25 2 THR B O 1
ATOM 645 N N . THR B 1 3 ? -5.852 -6.965 9.57 1 90.38 3 THR B N 1
ATOM 646 C CA . THR B 1 3 ? -6.398 -5.652 9.234 1 90.38 3 THR B CA 1
ATOM 647 C C . THR B 1 3 ? -5.566 -4.543 9.875 1 90.38 3 THR B C 1
ATOM 649 O O . THR B 1 3 ? -5.312 -4.57 11.078 1 90.38 3 THR B O 1
ATOM 652 N N . THR B 1 4 ? -4.953 -3.76 9.047 1 92.19 4 THR B N 1
ATOM 653 C CA . THR B 1 4 ? -4.168 -2.639 9.555 1 92.19 4 THR B CA 1
ATOM 654 C C . THR B 1 4 ? -4.832 -1.311 9.195 1 92.19 4 THR B C 1
ATOM 656 O O . THR B 1 4 ? -5.266 -1.111 8.062 1 92.19 4 THR B O 1
ATOM 659 N N . LYS B 1 5 ? -5.062 -0.578 10.219 1 94.19 5 LYS B N 1
ATOM 660 C CA . LYS B 1 5 ? -5.594 0.766 10.016 1 94.19 5 LYS B CA 1
ATOM 661 C C . LYS B 1 5 ? -4.535 1.826 10.305 1 94.19 5 LYS B C 1
ATOM 663 O O . LYS B 1 5 ? -3.83 1.746 11.312 1 94.19 5 LYS B O 1
ATOM 668 N N . THR B 1 6 ? -4.414 2.738 9.336 1 96.56 6 THR B N 1
ATOM 669 C CA . THR B 1 6 ? -3.406 3.783 9.477 1 96.56 6 THR B CA 1
ATOM 670 C C . THR B 1 6 ? -3.969 5.137 9.055 1 96.56 6 THR B C 1
ATOM 672 O O . THR B 1 6 ? -4.781 5.219 8.133 1 96.56 6 THR B O 1
ATOM 675 N N . LEU B 1 7 ? -3.654 6.219 9.797 1 97.62 7 LEU B N 1
ATOM 676 C CA . LEU B 1 7 ? -3.846 7.582 9.312 1 97.62 7 LEU B CA 1
ATOM 677 C C . LEU B 1 7 ? -2.623 8.062 8.531 1 97.62 7 LEU B C 1
ATOM 679 O O . LEU B 1 7 ? -1.509 8.062 9.062 1 97.62 7 LEU B O 1
ATOM 683 N N . ARG B 1 8 ? -2.852 8.445 7.297 1 97.56 8 ARG B N 1
ATOM 684 C CA . ARG B 1 8 ? -1.769 8.93 6.449 1 97.56 8 ARG B CA 1
ATOM 685 C C . ARG B 1 8 ? -1.898 10.43 6.203 1 97.56 8 ARG B C 1
ATOM 687 O O . ARG B 1 8 ? -2.928 10.898 5.715 1 97.56 8 ARG B O 1
ATOM 694 N N . LEU B 1 9 ? -0.842 11.117 6.555 1 96.75 9 LEU B N 1
ATOM 695 C CA . LEU B 1 9 ? -0.76 12.555 6.324 1 96.75 9 LEU B CA 1
ATOM 696 C C . LEU B 1 9 ? 0.152 12.859 5.141 1 96.75 9 LEU B C 1
ATOM 698 O O . LEU B 1 9 ? 1.251 12.312 5.039 1 96.75 9 LEU B O 1
ATOM 702 N N . THR B 1 10 ? -0.324 13.719 4.332 1 97.19 10 THR B N 1
ATOM 703 C CA . THR B 1 10 ? 0.487 14.148 3.195 1 97.19 10 THR B CA 1
ATOM 704 C C . THR B 1 10 ? 0.808 15.633 3.289 1 97.19 10 THR B C 1
ATOM 706 O O . THR B 1 10 ? -0.08 16.453 3.539 1 97.19 10 THR B O 1
ATOM 709 N N . PHE B 1 11 ? 2.107 15.906 3.131 1 94.44 11 PHE B N 1
ATOM 710 C CA . PHE B 1 11 ? 2.602 17.281 3.133 1 94.44 11 PHE B CA 1
ATOM 711 C C . PHE B 1 11 ? 3.305 17.609 1.819 1 94.44 11 PHE B C 1
ATOM 713 O O . PHE B 1 11 ? 3.693 16.703 1.078 1 94.44 11 PHE B O 1
ATOM 720 N N . LYS B 1 12 ? 3.381 18.844 1.591 1 92.88 12 LYS B N 1
ATOM 721 C CA . LYS B 1 12 ? 4.371 19.328 0.639 1 92.88 12 LYS B CA 1
ATOM 722 C C . LYS B 1 12 ? 5.66 19.75 1.348 1 92.88 12 LYS B C 1
ATOM 724 O O . LYS B 1 12 ? 5.617 20.391 2.4 1 92.88 12 LYS B O 1
ATOM 729 N N . ASN B 1 13 ? 6.73 19.281 0.643 1 89.06 13 ASN B N 1
ATOM 730 C CA . ASN B 1 13 ? 7.988 19.703 1.245 1 89.06 13 ASN B CA 1
ATOM 731 C C . ASN B 1 13 ? 8.539 20.953 0.575 1 89.06 13 ASN B C 1
ATOM 733 O O . ASN B 1 13 ? 7.883 21.547 -0.289 1 89.06 13 ASN B O 1
ATOM 737 N N . ALA B 1 14 ? 9.711 21.297 1.013 1 86.06 14 ALA B N 1
ATOM 738 C CA . ALA B 1 14 ? 10.305 22.547 0.546 1 86.06 14 ALA B CA 1
ATOM 739 C C . ALA B 1 14 ? 10.625 22.484 -0.945 1 86.06 14 ALA B C 1
ATOM 741 O O . ALA B 1 14 ? 10.797 23.516 -1.598 1 86.06 14 ALA B O 1
ATOM 742 N N . LYS B 1 15 ? 10.719 21.328 -1.474 1 88.06 15 LYS B N 1
ATOM 743 C CA . LYS B 1 15 ? 10.984 21.125 -2.898 1 88.06 15 LYS B CA 1
ATOM 744 C C . LYS B 1 15 ? 9.68 20.969 -3.68 1 88.06 15 LYS B C 1
ATOM 746 O O . LYS B 1 15 ? 9.695 20.594 -4.848 1 88.06 15 LYS B O 1
ATOM 751 N N . ASN B 1 16 ? 8.578 21.156 -3.027 1 90.12 16 ASN B N 1
ATOM 752 C CA . ASN B 1 16 ? 7.25 21.078 -3.635 1 90.12 16 ASN B CA 1
ATOM 753 C C . ASN B 1 16 ? 6.891 19.641 -4.012 1 90.12 16 ASN B C 1
ATOM 755 O O . ASN B 1 16 ? 6.156 19.422 -4.977 1 90.12 16 ASN B O 1
ATOM 759 N N . LYS B 1 17 ? 7.523 18.797 -3.268 1 92.31 17 LYS B N 1
ATOM 760 C CA . LYS B 1 17 ? 7.199 17.391 -3.471 1 92.31 17 LYS B CA 1
ATOM 761 C C . LYS B 1 17 ? 6.293 16.859 -2.361 1 92.31 17 LYS B C 1
ATOM 763 O O . LYS B 1 17 ? 6.328 17.359 -1.236 1 92.31 17 LYS B O 1
ATOM 768 N N . LYS B 1 18 ? 5.527 15.867 -2.643 1 94.81 18 LYS B N 1
ATOM 769 C CA . LYS B 1 18 ? 4.648 15.234 -1.663 1 94.81 18 LYS B CA 1
ATOM 770 C C . LYS B 1 18 ? 5.422 14.266 -0.772 1 94.81 18 LYS B C 1
ATOM 772 O O . LYS B 1 18 ? 6.262 13.5 -1.257 1 94.81 18 LYS B O 1
ATOM 777 N N . VAL B 1 19 ? 5.234 14.414 0.489 1 91.69 19 VAL B N 1
ATOM 778 C CA . VAL B 1 19 ? 5.805 13.508 1.474 1 91.69 19 VAL B CA 1
ATOM 779 C C . VAL B 1 19 ? 4.699 12.984 2.391 1 91.69 19 VAL B C 1
ATOM 781 O O . VAL B 1 19 ? 3.795 13.727 2.773 1 91.69 19 VAL B O 1
ATOM 784 N N . ASN B 1 20 ? 4.758 11.727 2.771 1 94.88 20 ASN B N 1
ATOM 785 C CA . ASN B 1 20 ? 3.711 11.109 3.582 1 94.88 20 ASN B CA 1
ATOM 786 C C . ASN B 1 20 ? 4.223 10.742 4.969 1 94.88 20 ASN B C 1
ATOM 788 O O . ASN B 1 20 ? 5.395 10.383 5.129 1 94.88 20 ASN B O 1
ATOM 792 N N . LEU B 1 21 ? 3.389 10.914 5.941 1 92.44 21 LEU B N 1
ATOM 793 C CA . LEU B 1 21 ? 3.594 10.438 7.301 1 92.44 21 LEU B CA 1
ATOM 794 C C . LEU B 1 21 ? 2.471 9.492 7.723 1 92.44 21 LEU B C 1
ATOM 796 O O . LEU B 1 21 ? 1.294 9.852 7.66 1 92.44 21 LEU B O 1
ATOM 800 N N . SER B 1 22 ? 2.836 8.289 8.133 1 95.56 22 SER B N 1
ATOM 801 C CA . SER B 1 22 ? 1.849 7.293 8.539 1 95.56 22 SER B CA 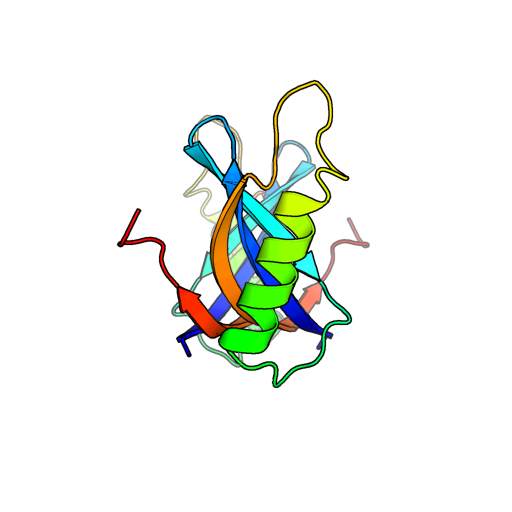1
ATOM 802 C C . SER B 1 22 ? 1.774 7.176 10.055 1 95.56 22 SER B C 1
ATOM 804 O O . SER B 1 22 ? 2.803 7.055 10.727 1 95.56 22 SER B O 1
ATOM 806 N N . LEU B 1 23 ? 0.593 7.152 10.547 1 95.56 23 LEU B N 1
ATOM 807 C CA . LEU B 1 23 ? 0.326 7.02 11.969 1 95.56 23 LEU B CA 1
ATOM 808 C C . LEU B 1 23 ? -0.605 5.844 12.242 1 95.56 23 LEU B C 1
ATOM 810 O O . LEU B 1 23 ? -1.828 5.996 12.219 1 95.56 23 LEU B O 1
ATOM 814 N N . PRO B 1 24 ? -0.063 4.684 12.672 1 94.06 24 PRO B N 1
ATOM 815 C CA . PRO B 1 24 ? -0.879 3.48 12.852 1 94.06 24 PRO B CA 1
ATOM 816 C C . PRO B 1 24 ? -1.716 3.518 14.133 1 94.06 24 PRO B C 1
ATOM 818 O O . PRO B 1 24 ? -2.695 2.777 14.258 1 94.06 24 PRO B O 1
ATOM 821 N N . ASP B 1 25 ? -1.417 4.367 15.172 1 91.81 25 ASP B N 1
ATOM 822 C CA . ASP B 1 25 ? -2.115 4.379 16.453 1 91.81 25 ASP B CA 1
ATOM 823 C C . ASP B 1 25 ? -3.006 5.609 16.578 1 91.81 25 ASP B C 1
ATOM 825 O O . ASP B 1 25 ? -3.408 5.977 17.688 1 91.81 25 ASP B O 1
ATOM 829 N N . ALA B 1 26 ? -3.338 6.199 15.469 1 93.31 26 ALA B N 1
ATOM 830 C CA . ALA B 1 26 ? -4.148 7.414 15.523 1 93.31 26 ALA B CA 1
ATOM 831 C C . ALA B 1 26 ? -5.617 7.082 15.773 1 93.31 26 ALA B C 1
ATOM 833 O O . ALA B 1 26 ? -6.09 6 15.422 1 93.31 26 ALA B O 1
ATOM 834 N N . ALA B 1 27 ? -6.375 8.102 16.328 1 92.75 27 ALA B N 1
ATOM 835 C CA . ALA B 1 27 ? -7.812 7.965 16.547 1 92.75 27 ALA B CA 1
ATOM 836 C C . ALA B 1 27 ? -8.555 7.855 15.211 1 92.75 27 ALA B C 1
ATOM 838 O O . ALA B 1 27 ? -8.133 8.438 14.211 1 92.75 27 ALA B O 1
ATOM 839 N N . GLU B 1 28 ? -9.734 7.141 15.047 1 91.81 28 GLU B N 1
ATOM 840 C CA . GLU B 1 28 ? -10.422 6.816 13.805 1 91.81 28 GLU B CA 1
ATOM 841 C C . GLU B 1 28 ? -11.453 7.887 13.445 1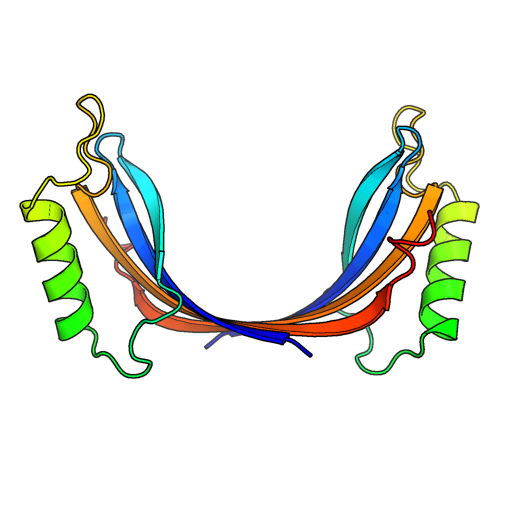 91.81 28 GLU B C 1
ATOM 843 O O . GLU B 1 28 ? -11.945 7.93 12.32 1 91.81 28 GLU B O 1
ATOM 848 N N . ASN B 1 29 ? -11.781 8.82 14.203 1 92.62 29 ASN B N 1
ATOM 849 C CA . ASN B 1 29 ? -12.875 9.75 13.93 1 92.62 29 ASN B CA 1
ATOM 850 C C . ASN B 1 29 ? -12.438 11.203 14.133 1 92.62 29 ASN B C 1
ATOM 852 O O . ASN B 1 29 ? -13.195 12.008 14.664 1 92.62 29 ASN B O 1
ATOM 856 N N . LEU B 1 30 ? -11.258 11.398 13.719 1 96.19 30 LEU B N 1
ATOM 857 C CA . LEU B 1 30 ? -10.82 12.781 13.797 1 96.19 30 LEU B CA 1
ATOM 858 C C . LEU B 1 30 ? -11.5 13.633 12.719 1 96.19 30 LEU B C 1
ATOM 860 O O . LEU B 1 30 ? -11.695 13.172 11.594 1 96.19 30 LEU B O 1
ATOM 864 N N . THR B 1 31 ? -11.836 14.844 13.109 1 96.75 3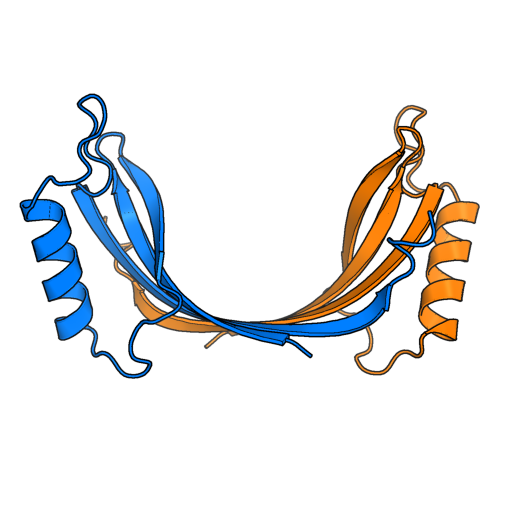1 THR B N 1
ATOM 865 C CA . THR B 1 31 ? -12.438 15.766 12.148 1 96.75 31 THR B CA 1
ATOM 866 C C . THR B 1 31 ? -11.359 16.438 11.297 1 96.75 31 THR B C 1
ATOM 868 O O . THR B 1 31 ? -10.18 16.422 11.664 1 96.75 31 THR B O 1
ATOM 871 N N . GLU B 1 32 ? -11.836 16.953 10.18 1 97.5 32 GLU B N 1
ATOM 872 C CA . GLU B 1 32 ? -10.945 17.719 9.305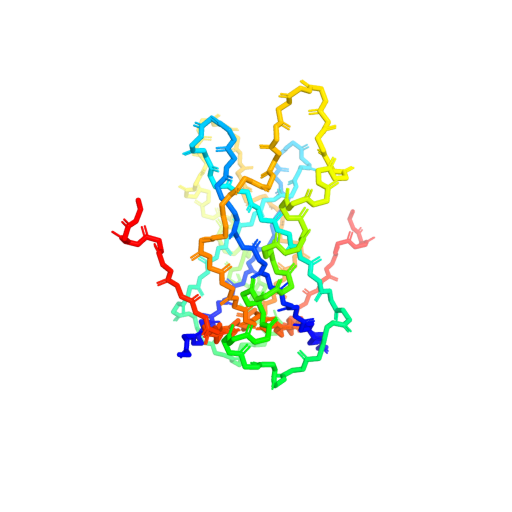 1 97.5 32 GLU B CA 1
ATOM 873 C C . GLU B 1 32 ? -10.188 18.797 10.078 1 97.5 32 GLU B C 1
ATOM 875 O O . GLU B 1 32 ? -8.969 18.906 9.961 1 97.5 32 GLU B O 1
ATOM 880 N N . ASN B 1 33 ? -10.891 19.547 10.859 1 97.69 33 ASN B N 1
ATOM 881 C CA . ASN B 1 33 ? -10.289 20.641 11.609 1 97.69 33 ASN B CA 1
ATOM 882 C C . ASN B 1 33 ? -9.242 20.125 12.594 1 97.69 33 ASN B C 1
ATOM 884 O O . ASN B 1 33 ? -8.164 20.719 12.727 1 97.69 33 ASN B O 1
ATOM 888 N N . GLU B 1 34 ? -9.523 19.078 13.32 1 96.94 34 GLU B N 1
ATOM 889 C CA . GLU B 1 34 ? -8.586 18.516 14.281 1 96.94 34 GLU B CA 1
ATOM 890 C C . GLU B 1 34 ? -7.285 18.094 13.602 1 96.94 34 GLU B C 1
ATOM 892 O O . GLU B 1 34 ? -6.195 18.375 14.102 1 96.94 34 GLU B O 1
ATOM 897 N N . VAL B 1 35 ? -7.418 17.438 12.445 1 97.62 35 VAL B N 1
ATOM 898 C CA . VAL B 1 35 ? -6.25 16.906 11.742 1 97.62 35 VAL B CA 1
ATOM 899 C C . VAL B 1 35 ? -5.441 18.062 11.148 1 97.62 35 VAL B C 1
ATOM 901 O O . VAL B 1 35 ? -4.219 18.125 11.297 1 97.62 35 VAL B O 1
ATOM 904 N N . LYS B 1 36 ? -6.121 19 10.539 1 96.62 36 LYS B N 1
ATOM 905 C CA . LYS B 1 36 ? -5.422 20.156 9.977 1 96.62 36 LYS B CA 1
ATOM 906 C C . LYS B 1 36 ? -4.672 20.922 11.062 1 96.62 36 LYS B C 1
ATOM 908 O O . LYS B 1 36 ? -3.531 21.344 10.852 1 96.62 36 LYS B O 1
ATOM 913 N N . ASP B 1 37 ? -5.316 21.109 12.172 1 96.75 37 ASP B N 1
ATOM 914 C CA . ASP B 1 37 ? -4.684 21.828 13.281 1 96.75 37 ASP B CA 1
ATOM 915 C C . ASP B 1 37 ? -3.412 21.109 13.734 1 96.75 37 ASP B C 1
ATOM 917 O O . ASP B 1 37 ? -2.377 21.75 13.945 1 96.75 37 ASP B O 1
ATOM 921 N N . ALA B 1 38 ? -3.496 19.844 13.891 1 94.25 38 ALA B N 1
ATOM 922 C CA . ALA B 1 38 ? -2.334 19.062 14.297 1 94.25 38 ALA B CA 1
ATOM 923 C C . ALA B 1 38 ? -1.217 19.156 13.266 1 94.25 38 ALA B C 1
ATOM 925 O O . ALA B 1 38 ? -0.052 19.359 13.617 1 94.25 38 ALA B O 1
ATOM 926 N N . MET B 1 39 ? -1.562 19.031 11.938 1 94.69 39 MET B N 1
ATOM 927 C CA . MET B 1 39 ? -0.569 19.109 10.867 1 94.69 39 MET B CA 1
ATOM 928 C C . MET B 1 39 ? 0.101 20.469 10.844 1 94.69 39 MET B C 1
ATOM 930 O O . MET B 1 39 ? 1.317 20.578 10.672 1 94.69 39 MET B O 1
ATOM 934 N N . ASN B 1 40 ? -0.685 21.484 11.039 1 94.31 40 ASN B N 1
ATOM 935 C CA . ASN B 1 40 ? -0.127 22.828 11.086 1 94.31 40 ASN B CA 1
ATOM 936 C C . ASN B 1 40 ? 0.847 22.984 12.258 1 94.31 40 ASN B C 1
ATOM 938 O O . ASN B 1 40 ? 1.906 23.594 12.102 1 94.31 40 ASN B O 1
ATOM 942 N N . GLU B 1 41 ? 0.455 22.453 13.367 1 92.19 41 GLU B N 1
ATOM 943 C CA . GLU B 1 41 ? 1.345 22.484 14.523 1 92.19 41 GLU B CA 1
ATOM 944 C C . GLU B 1 41 ? 2.66 21.766 14.242 1 92.19 41 GLU B C 1
ATOM 946 O O . GLU B 1 41 ? 3.727 22.234 14.656 1 92.19 41 GLU B O 1
ATOM 951 N N . MET B 1 42 ? 2.615 20.609 13.547 1 89.31 42 MET B N 1
ATOM 952 C CA . MET B 1 42 ? 3.809 19.859 13.188 1 89.31 42 MET B CA 1
ATOM 953 C C . MET B 1 42 ? 4.727 20.672 12.281 1 89.31 42 MET B C 1
ATOM 955 O O . MET B 1 42 ? 5.945 20.641 12.453 1 89.31 42 MET B O 1
ATOM 959 N N . CYS B 1 43 ? 4.133 21.328 11.305 1 87.69 43 CYS B N 1
ATOM 960 C CA . CYS B 1 43 ? 4.898 22.172 10.383 1 87.69 43 CYS B CA 1
ATOM 961 C C . CYS B 1 43 ? 5.594 23.297 11.125 1 87.69 43 CYS B C 1
ATOM 963 O O . CYS B 1 43 ? 6.738 23.641 10.82 1 87.69 43 CYS B O 1
ATOM 965 N N . GLU B 1 44 ? 4.848 23.859 12.039 1 86.75 44 GLU B N 1
ATOM 966 C CA . GLU B 1 44 ? 5.359 25 12.789 1 86.75 44 GLU B CA 1
ATOM 967 C C . GLU B 1 44 ? 6.461 24.578 13.758 1 86.75 44 GLU B C 1
ATOM 969 O O . GLU B 1 44 ? 7.383 25.359 14.023 1 86.75 44 GLU B O 1
ATOM 974 N N . ALA B 1 45 ? 6.348 23.359 14.227 1 82.88 45 ALA B N 1
ATOM 975 C CA . ALA B 1 45 ? 7.316 22.875 15.211 1 82.88 45 ALA B CA 1
ATOM 976 C C . ALA B 1 45 ? 8.672 22.609 14.555 1 82.88 45 ALA B C 1
ATOM 978 O O . ALA B 1 45 ? 9.703 22.625 15.234 1 82.88 45 ALA B O 1
ATOM 979 N N . ASN B 1 46 ? 8.828 22.5 13.297 1 71.06 46 ASN B N 1
ATOM 980 C CA . ASN B 1 46 ? 10.047 22.328 12.523 1 71.06 46 ASN B CA 1
ATOM 981 C C . ASN B 1 46 ? 10.883 21.172 13.07 1 71.06 46 ASN B C 1
ATOM 983 O O . ASN B 1 46 ? 12.117 21.234 13.07 1 71.06 46 ASN B O 1
ATOM 987 N N . LEU B 1 47 ? 10.258 20.188 13.711 1 62.84 47 LEU B N 1
ATOM 988 C CA . LEU B 1 47 ? 10.938 19.109 14.43 1 62.84 47 LEU B CA 1
ATOM 989 C C . LEU B 1 47 ? 11.633 18.172 13.453 1 62.84 47 LEU B C 1
ATOM 991 O O . LEU B 1 47 ? 12.57 17.453 13.836 1 62.84 47 LEU B O 1
ATOM 995 N N . PHE B 1 48 ? 11.242 18.125 12.305 1 62.38 48 PHE B N 1
ATOM 996 C CA . PHE B 1 48 ? 11.797 17.156 11.352 1 62.38 48 PHE B CA 1
ATOM 997 C C . PHE B 1 48 ? 12.68 17.859 10.32 1 62.38 48 PHE B C 1
ATOM 999 O O . PHE B 1 48 ? 12.992 17.297 9.273 1 62.38 48 PHE B O 1
ATOM 1006 N N . VAL B 1 49 ? 12.836 19.047 10.461 1 60.84 49 VAL B N 1
ATOM 1007 C CA . VAL B 1 49 ? 13.734 19.75 9.555 1 60.84 49 VAL B CA 1
ATOM 1008 C C . VAL B 1 49 ? 15.117 19.094 9.586 1 60.84 49 VAL B C 1
ATOM 1010 O O . VAL B 1 49 ? 15.797 19.109 10.617 1 60.84 49 VAL B O 1
ATOM 1013 N N . LYS B 1 50 ? 15.102 17.875 9.016 1 52.53 50 LYS B N 1
ATOM 1014 C CA . LYS B 1 50 ? 16.453 17.359 8.82 1 52.53 50 LYS B CA 1
ATOM 1015 C C . LYS B 1 50 ? 17.109 18 7.594 1 52.53 50 LYS B C 1
ATOM 1017 O O . LYS B 1 50 ? 16.516 18.031 6.512 1 52.53 50 LYS B O 1
ATOM 1022 N N . GLU B 1 51 ? 18.328 18.297 7.766 1 56.91 51 GLU B N 1
ATOM 1023 C CA . GLU B 1 51 ? 19.312 18.828 6.824 1 56.91 51 GLU B CA 1
ATOM 1024 C C . GLU B 1 51 ? 18.734 20 6.027 1 56.91 51 GLU B C 1
ATOM 1026 O O . GLU B 1 51 ? 18.984 20.109 4.828 1 56.91 51 GLU B O 1
ATOM 1031 N N . GLU B 1 52 ? 18.141 20.781 6.469 1 58.78 52 GLU B N 1
ATOM 1032 C CA . GLU B 1 52 ? 17.812 22.078 5.902 1 58.78 52 GLU B CA 1
ATOM 1033 C C . GLU B 1 52 ? 16.547 22.016 5.051 1 58.78 52 GLU B C 1
ATOM 1035 O O . GLU B 1 52 ? 16.109 23.031 4.5 1 58.78 52 GLU B O 1
ATOM 1040 N N . VAL B 1 53 ? 16.125 20.766 4.859 1 63.53 53 VAL B N 1
ATOM 1041 C CA . VAL B 1 53 ? 14.945 20.734 4.012 1 63.53 53 VAL B CA 1
ATOM 1042 C C . VAL B 1 53 ? 13.719 20.375 4.848 1 63.53 53 VAL B C 1
ATOM 1044 O O . VAL B 1 53 ? 13.727 19.359 5.566 1 63.53 53 VAL B O 1
ATOM 1047 N N . ASP B 1 54 ? 12.953 21.297 4.988 1 75.88 54 ASP B N 1
ATOM 1048 C CA . ASP B 1 54 ? 11.68 21.109 5.668 1 75.88 54 ASP B CA 1
ATOM 1049 C C . ASP B 1 54 ? 10.836 20.047 4.961 1 75.88 54 ASP B C 1
ATOM 1051 O O . ASP B 1 54 ? 10.391 20.25 3.828 1 75.88 54 ASP B O 1
ATOM 1055 N N . GLN B 1 55 ? 10.609 19.016 5.672 1 82.56 55 GLN B N 1
ATOM 1056 C CA . GLN B 1 55 ? 9.898 17.906 5.059 1 82.56 55 GLN B CA 1
ATOM 1057 C C . GLN B 1 55 ? 8.391 18.094 5.141 1 82.56 55 GLN B C 1
ATOM 1059 O O . GLN B 1 55 ? 7.648 17.594 4.289 1 82.56 55 GLN B O 1
ATOM 1064 N N . TYR B 1 56 ? 8.008 18.781 6.16 1 87.31 56 TYR B N 1
ATOM 1065 C CA . TYR B 1 56 ? 6.578 18.969 6.359 1 87.31 56 TYR B CA 1
ATOM 1066 C C . TYR B 1 56 ? 6.215 20.453 6.34 1 87.31 56 TYR B C 1
ATOM 1068 O O . TYR B 1 56 ? 5.973 21.047 7.391 1 87.31 56 TYR B O 1
ATOM 1076 N N . GLN B 1 57 ? 6.195 21.062 5.148 1 88.12 57 GLN B N 1
ATOM 1077 C CA . GLN B 1 57 ? 6.012 22.5 5 1 88.12 57 GLN B CA 1
ATOM 1078 C C . GLN B 1 57 ? 4.531 22.859 4.957 1 88.12 57 GLN B C 1
ATOM 1080 O O . GLN B 1 57 ? 4.098 23.812 5.613 1 88.12 57 GLN B O 1
ATOM 1085 N N . THR B 1 58 ? 3.754 22.156 4.129 1 92.06 58 THR B N 1
ATOM 1086 C CA . THR B 1 58 ? 2.35 22.5 3.93 1 92.06 58 THR B CA 1
ATOM 1087 C C . THR B 1 58 ? 1.471 21.25 4.004 1 92.06 58 THR B C 1
ATOM 1089 O O . THR B 1 58 ? 1.708 20.281 3.287 1 92.06 58 THR B O 1
ATOM 1092 N N . PRO B 1 59 ? 0.475 21.25 4.918 1 94.88 59 PRO B N 1
ATOM 1093 C CA . PRO B 1 59 ? -0.48 20.141 4.871 1 94.88 59 PRO B CA 1
ATOM 1094 C C . PRO B 1 59 ? -1.216 20.047 3.539 1 94.88 59 PRO B C 1
ATOM 1096 O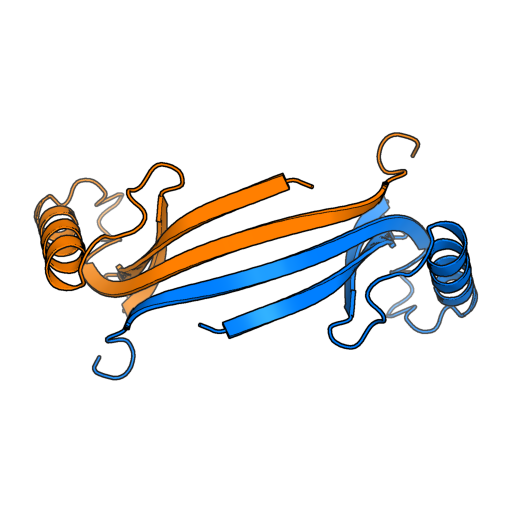 O . PRO B 1 59 ? -1.703 21.062 3.025 1 94.88 59 PRO B O 1
ATOM 1099 N N . LEU B 1 60 ? -1.242 18.922 2.973 1 96.56 60 LEU B N 1
ATOM 1100 C CA . LEU B 1 60 ? -1.926 18.75 1.698 1 96.56 60 LEU B CA 1
ATOM 1101 C C . LEU B 1 60 ? -3.172 17.875 1.869 1 96.56 60 LEU B C 1
ATOM 1103 O O . LEU B 1 60 ? -4.238 18.219 1.352 1 96.56 60 LEU B O 1
ATOM 1107 N N . SER B 1 61 ? -3.061 16.766 2.535 1 97.75 61 SER B N 1
ATOM 1108 C CA . SER B 1 61 ? -4.211 15.875 2.713 1 97.75 61 SER B CA 1
ATOM 1109 C C . SER B 1 61 ? -4 14.93 3.889 1 97.75 61 SER B C 1
ATOM 1111 O O . SER B 1 61 ? -2.891 14.82 4.414 1 97.75 61 SER B O 1
ATOM 1113 N N . ALA B 1 62 ? -5.102 14.289 4.246 1 97.75 62 ALA B N 1
ATOM 1114 C CA . ALA B 1 62 ? -5.109 13.227 5.242 1 97.75 62 ALA B CA 1
ATOM 1115 C C . ALA B 1 62 ? -6.168 12.18 4.918 1 97.75 62 ALA B C 1
ATOM 1117 O O . ALA B 1 62 ? -7.254 12.508 4.441 1 97.75 62 ALA B O 1
ATOM 1118 N N . GLN B 1 63 ? -5.832 10.945 5.148 1 97.25 63 GLN B N 1
ATOM 1119 C CA . GLN B 1 63 ? -6.77 9.859 4.879 1 97.25 63 GLN B CA 1
ATOM 1120 C C . GLN B 1 63 ? -6.543 8.688 5.832 1 97.25 63 GLN B C 1
ATOM 1122 O O . GLN B 1 63 ? -5.414 8.438 6.258 1 97.25 63 GLN B O 1
ATOM 1127 N N . TYR B 1 64 ? -7.676 7.957 6.121 1 96.81 64 TYR B N 1
ATOM 1128 C CA . TYR B 1 64 ? -7.566 6.652 6.766 1 96.81 64 TYR B CA 1
ATOM 1129 C C . TYR B 1 64 ? -7.406 5.543 5.734 1 96.81 64 TYR B C 1
ATOM 1131 O O . TYR B 1 64 ? -8.148 5.488 4.754 1 96.81 64 TYR B O 1
ATOM 1139 N N . VAL B 1 65 ? -6.445 4.785 5.965 1 96.12 65 VAL B N 1
ATOM 1140 C CA . VAL B 1 65 ? -6.211 3.625 5.109 1 96.12 65 VAL B CA 1
ATOM 1141 C C . VAL B 1 65 ? -6.391 2.342 5.914 1 96.12 65 VAL B C 1
ATOM 1143 O O . VAL B 1 65 ? -5.688 2.119 6.906 1 96.12 65 VAL B O 1
ATOM 1146 N N . GLU B 1 66 ? -7.348 1.631 5.602 1 95.69 66 GLU B N 1
ATOM 1147 C CA . GLU B 1 66 ? -7.57 0.305 6.172 1 95.69 66 GLU B CA 1
ATOM 1148 C C . GLU B 1 66 ? -7.242 -0.792 5.164 1 95.69 66 GLU B C 1
ATOM 1150 O O . GLU B 1 66 ? -7.777 -0.802 4.055 1 95.69 66 GLU B O 1
ATOM 1155 N N . ARG B 1 67 ? -6.387 -1.62 5.641 1 94.31 67 ARG B N 1
ATOM 1156 C CA . ARG B 1 67 ? -5.945 -2.693 4.758 1 94.31 67 ARG B CA 1
ATOM 1157 C C . ARG B 1 67 ? -6.176 -4.059 5.398 1 94.31 67 ARG B C 1
ATOM 1159 O O . ARG B 1 67 ? -5.789 -4.285 6.547 1 94.31 67 ARG B O 1
ATOM 1166 N N . THR B 1 68 ? -6.863 -4.84 4.715 1 95.88 68 THR B N 1
ATOM 1167 C CA . THR B 1 68 ? -7.059 -6.219 5.145 1 95.88 68 THR B CA 1
ATOM 1168 C C . THR B 1 68 ? -6.379 -7.188 4.18 1 95.88 68 THR B C 1
ATOM 1170 O O . THR B 1 68 ? -6.559 -7.09 2.965 1 95.88 68 THR B O 1
ATOM 1173 N N . VAL B 1 69 ? -5.559 -8.07 4.801 1 95.31 69 VAL B N 1
ATOM 1174 C CA . VAL B 1 69 ? -4.844 -9.062 4.008 1 95.31 69 VAL B CA 1
ATOM 1175 C C . VAL B 1 69 ? -5.301 -10.469 4.402 1 95.31 69 VAL B C 1
ATOM 1177 O O . VAL B 1 69 ? -5.273 -10.828 5.582 1 95.31 69 VAL B O 1
ATOM 1180 N N . THR B 1 70 ? -5.801 -11.133 3.406 1 95.94 70 THR B N 1
ATOM 1181 C CA . THR B 1 70 ? -6.195 -12.523 3.604 1 95.94 70 THR B CA 1
ATOM 1182 C C . THR B 1 70 ? -5.348 -13.453 2.74 1 95.94 70 THR B C 1
ATOM 1184 O O . THR B 1 70 ? -5.484 -13.469 1.515 1 95.94 70 THR B O 1
ATOM 1187 N N . SER B 1 71 ? -4.602 -14.25 3.457 1 96.44 71 SER B N 1
ATOM 1188 C CA . SER B 1 71 ? -3.721 -15.164 2.746 1 96.44 71 SER B CA 1
ATOM 1189 C C . SER B 1 71 ? -4.512 -16.297 2.084 1 96.44 71 SER B C 1
ATOM 1191 O O . SER B 1 71 ? -5.418 -16.859 2.693 1 96.44 71 SER B O 1
ATOM 1193 N N . VAL B 1 72 ? -4.207 -16.562 0.819 1 96.75 72 VAL B N 1
ATOM 1194 C CA . VAL B 1 72 ? -4.676 -17.766 0.14 1 96.75 72 VAL B CA 1
ATOM 1195 C C . VAL B 1 72 ? -3.703 -18.906 0.392 1 96.75 72 VAL B C 1
ATOM 1197 O O . VAL B 1 72 ? -4.113 -20 0.783 1 96.75 72 VAL B O 1
ATOM 1200 N N . PHE B 1 73 ? -2.504 -18.641 0.195 1 96.44 73 PHE B N 1
ATOM 1201 C CA . PHE B 1 73 ? -1.419 -19.531 0.586 1 96.44 73 PHE B CA 1
ATOM 1202 C C . PHE B 1 73 ? -0.116 -18.766 0.753 1 96.44 73 PHE B C 1
ATOM 1204 O O . PHE B 1 73 ? 0.007 -17.625 0.279 1 96.44 73 PHE B O 1
ATOM 1211 N N . ASP B 1 74 ? 0.905 -19.312 1.417 1 96.25 74 ASP B N 1
ATOM 1212 C CA . ASP B 1 74 ? 2.219 -18.703 1.599 1 96.25 74 ASP B CA 1
ATOM 1213 C C . ASP B 1 74 ? 3.299 -19.766 1.766 1 96.25 74 ASP B C 1
ATOM 1215 O O . ASP B 1 74 ? 3.398 -20.406 2.818 1 96.25 74 ASP B O 1
ATOM 1219 N N . ASP B 1 75 ? 4.082 -19.953 0.828 1 94.44 75 ASP B N 1
ATOM 1220 C CA . ASP B 1 75 ? 5.164 -20.938 0.842 1 94.44 75 ASP B CA 1
ATOM 1221 C C . ASP B 1 75 ? 6.523 -20.25 0.994 1 94.44 75 ASP B C 1
ATOM 1223 O O . ASP B 1 75 ? 7.559 -20.844 0.689 1 94.44 75 ASP B O 1
ATOM 1227 N N . SER B 1 76 ? 6.523 -18.969 1.329 1 88.62 76 SER B N 1
ATOM 1228 C CA . SER B 1 76 ? 7.734 -18.156 1.393 1 88.62 76 SER B CA 1
ATOM 1229 C C . SER B 1 76 ? 8.758 -18.75 2.354 1 88.62 76 SER B C 1
ATOM 1231 O O . SER B 1 76 ? 9.953 -18.5 2.23 1 88.62 76 SER B O 1
ATOM 1233 N N . GLU B 1 77 ? 8.414 -19.422 3.395 1 80.69 77 GLU B N 1
ATOM 1234 C CA . GLU B 1 77 ? 9.359 -20.016 4.336 1 80.69 77 GLU B CA 1
ATOM 1235 C C . GLU B 1 77 ? 9.922 -21.328 3.799 1 80.69 77 GLU B C 1
ATOM 1237 O O . GLU B 1 77 ? 10.969 -21.797 4.254 1 80.69 77 GLU B O 1
ATOM 1242 N N . LYS B 1 78 ? 9.258 -21.938 2.941 1 74.75 78 LYS B N 1
ATOM 1243 C CA . LYS B 1 78 ? 9.695 -23.25 2.451 1 74.75 78 LYS B CA 1
ATOM 1244 C C . LYS B 1 78 ? 10.773 -23.094 1.382 1 74.75 78 LYS B C 1
ATOM 1246 O O . LYS B 1 78 ? 11.547 -24.016 1.144 1 74.75 78 LYS B O 1
ATOM 1251 N N . ASN B 1 79 ? 10.883 -21.984 0.855 1 63.56 79 ASN B N 1
ATOM 1252 C CA . ASN B 1 79 ? 11.844 -21.781 -0.231 1 63.56 79 ASN B CA 1
ATOM 1253 C C . ASN B 1 79 ? 12.859 -20.703 0.106 1 63.56 79 ASN B C 1
ATOM 1255 O O . ASN B 1 79 ? 12.508 -19.672 0.684 1 63.56 79 ASN B O 1
#

Organism: Lactobacillus johnsonii (strain FI9785) (NCBI:txid633699)

InterPro domains:
  IPR021321 Protein of unknown function DUF2922 [PF11148] (4-73)

Secondary structure (DSSP, 8-state):
-EEEEEEEEEEE-TTS-EEEEEETT--TT--HHHHHHHHHHHHHHTTT-BTTB-S--EEEEEEEEEEEEEEEEE-TTT-/-EEEEEEEEEEE-TTS-EEEEEETT--TT--HHHHHHHHHHHHHHTTT-BTTB-S--EEEEEEEEEEEEEEEEE-TTT-